Protein AF-A0A3B9YI12-F1 (afdb_monomer)

Radius of gyration: 10.72 Å; Cα contacts (8 Å, |Δi|>4): 70; chains: 1; bounding box: 21×20×29 Å

pLDDT: mean 92.6, std 5.22, range [74.69, 96.75]

Sequence (52 aa):
MPRILIIEDDPVIVASVRKAFSLERTFELVHLDRPDKALAVVLAEKPDLILL

Structure (mmCIF, N/CA/C/O backbone):
data_AF-A0A3B9YI12-F1
#
_entry.id   AF-A0A3B9YI12-F1
#
loop_
_atom_site.group_PDB
_atom_site.id
_atom_site.type_symbol
_atom_site.label_atom_id
_atom_site.label_alt_id
_atom_site.label_comp_id
_atom_site.label_asym_id
_atom_site.label_entity_id
_atom_site.label_seq_id
_atom_site.pdbx_PDB_ins_code
_atom_site.Cartn_x
_atom_site.Cartn_y
_atom_site.Cartn_z
_atom_site.occupancy
_atom_site.B_iso_or_equiv
_atom_site.auth_seq_id
_atom_site.auth_comp_id
_atom_site.auth_asym_id
_atom_site.auth_atom_id
_atom_site.pdbx_PDB_model_num
ATOM 1 N N . MET A 1 1 ? -10.295 -3.717 10.691 1.00 85.50 1 MET A N 1
ATOM 2 C CA . MET A 1 1 ? -9.564 -2.459 10.933 1.00 85.50 1 MET A CA 1
ATOM 3 C C . MET A 1 1 ? -9.464 -1.772 9.581 1.00 85.50 1 MET A C 1
ATOM 5 O O . MET A 1 1 ? -9.035 -2.472 8.671 1.00 85.50 1 MET A O 1
ATOM 9 N N . PRO A 1 2 ? -9.948 -0.526 9.407 1.00 92.50 2 PRO A N 1
ATOM 10 C CA . PRO A 1 2 ? -9.879 0.178 8.129 1.00 92.50 2 PRO A CA 1
ATOM 11 C C . PRO A 1 2 ? -8.476 0.137 7.527 1.00 92.50 2 PRO A C 1
ATOM 13 O O . PRO A 1 2 ? -7.497 0.325 8.247 1.00 92.50 2 PRO A O 1
ATOM 16 N N . ARG A 1 3 ? -8.374 -0.131 6.230 1.00 93.38 3 ARG A N 1
ATOM 17 C CA . ARG A 1 3 ? -7.116 -0.212 5.487 1.00 93.38 3 ARG A CA 1
ATOM 18 C C . ARG A 1 3 ? -6.957 1.014 4.612 1.00 93.38 3 ARG A C 1
ATOM 20 O O . ARG A 1 3 ? -7.780 1.275 3.738 1.00 93.38 3 ARG A O 1
ATOM 27 N N . ILE A 1 4 ? -5.868 1.737 4.834 1.00 94.44 4 ILE A N 1
ATOM 28 C CA . ILE A 1 4 ? -5.481 2.898 4.041 1.00 94.44 4 ILE A CA 1
ATOM 29 C C . ILE A 1 4 ? -4.305 2.484 3.163 1.00 94.44 4 ILE A C 1
ATOM 31 O O . ILE A 1 4 ? -3.260 2.079 3.677 1.00 94.44 4 ILE A O 1
ATOM 35 N N . LEU A 1 5 ? -4.478 2.578 1.847 1.00 95.81 5 LEU A N 1
ATOM 36 C CA . LEU A 1 5 ? -3.415 2.348 0.875 1.00 95.81 5 LEU A CA 1
ATOM 37 C C . LEU A 1 5 ? -2.835 3.689 0.422 1.00 95.81 5 LEU A C 1
ATOM 39 O O . LEU A 1 5 ? -3.563 4.532 -0.090 1.00 95.81 5 LEU A O 1
ATOM 43 N N . ILE A 1 6 ? -1.527 3.859 0.579 1.00 96.00 6 ILE A N 1
ATOM 44 C CA . ILE A 1 6 ? -0.761 4.990 0.051 1.00 96.00 6 ILE A CA 1
ATOM 45 C C . ILE A 1 6 ? -0.074 4.541 -1.233 1.00 96.00 6 ILE A C 1
ATOM 47 O O . ILE A 1 6 ? 0.639 3.536 -1.214 1.00 96.00 6 ILE A O 1
ATOM 51 N N . ILE A 1 7 ? -0.259 5.284 -2.317 1.00 96.19 7 ILE A N 1
ATOM 52 C CA . ILE A 1 7 ? 0.458 5.095 -3.576 1.00 96.19 7 ILE A CA 1
ATOM 53 C C . ILE A 1 7 ? 1.331 6.328 -3.775 1.00 96.19 7 ILE A C 1
ATOM 55 O O . ILE A 1 7 ? 0.814 7.384 -4.091 1.00 96.19 7 ILE A O 1
ATOM 59 N N . GLU A 1 8 ? 2.630 6.197 -3.534 1.00 96.12 8 GLU A N 1
ATOM 60 C CA . GLU A 1 8 ? 3.571 7.325 -3.537 1.00 96.12 8 GLU A CA 1
ATOM 61 C C . GLU A 1 8 ? 4.987 6.784 -3.749 1.00 96.12 8 GLU A C 1
ATOM 63 O O . GLU A 1 8 ? 5.383 5.829 -3.070 1.00 96.12 8 GLU A O 1
ATOM 68 N N . ASP A 1 9 ? 5.737 7.354 -4.691 1.00 95.19 9 ASP A N 1
ATOM 69 C CA . ASP A 1 9 ? 7.109 6.943 -5.000 1.00 95.19 9 ASP A CA 1
ATOM 70 C C . ASP A 1 9 ? 8.161 7.763 -4.235 1.00 95.19 9 ASP A C 1
ATOM 72 O O . ASP A 1 9 ? 9.284 7.282 -4.051 1.00 95.19 9 ASP A O 1
ATOM 76 N N . ASP A 1 10 ? 7.802 8.934 -3.695 1.00 95.50 10 ASP A N 1
ATOM 77 C CA . ASP A 1 10 ? 8.675 9.725 -2.829 1.00 95.50 10 ASP A CA 1
ATOM 78 C C . ASP A 1 10 ? 8.692 9.187 -1.375 1.00 95.50 10 ASP A C 1
ATOM 80 O O . ASP A 1 10 ? 7.726 9.340 -0.610 1.00 95.50 10 ASP A O 1
ATOM 84 N N . PRO A 1 11 ? 9.821 8.616 -0.904 1.00 94.00 11 PRO A N 1
ATOM 85 C CA . PRO A 1 11 ? 9.922 8.071 0.448 1.00 94.00 11 PRO A CA 1
ATOM 86 C C . PRO A 1 11 ? 9.772 9.129 1.556 1.00 94.00 11 PRO A C 1
ATOM 88 O O . PRO A 1 11 ? 9.409 8.784 2.686 1.00 94.00 11 PRO A O 1
ATOM 91 N N . VAL A 1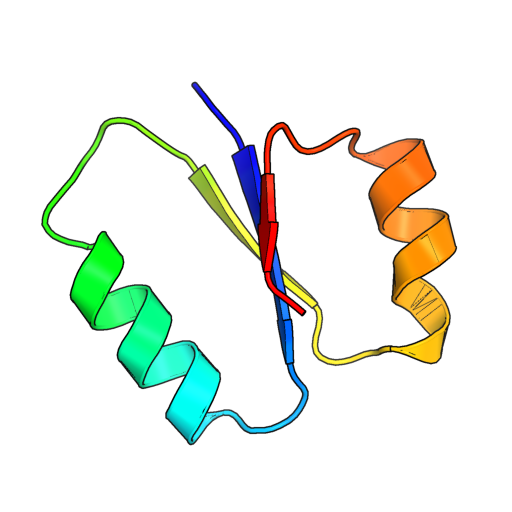 12 ? 10.037 10.409 1.274 1.00 96.06 12 VAL A N 1
ATOM 92 C CA . VAL A 1 12 ? 9.895 11.514 2.236 1.00 96.06 12 VAL A CA 1
ATOM 93 C C . VAL A 1 12 ? 8.420 11.810 2.501 1.00 96.06 12 VAL A C 1
ATOM 95 O O . VAL A 1 12 ? 8.025 12.005 3.661 1.00 96.06 12 VAL A O 1
ATOM 98 N N . ILE A 1 13 ? 7.591 11.793 1.455 1.00 94.25 13 ILE A N 1
ATOM 99 C CA . ILE A 1 13 ? 6.140 11.965 1.579 1.00 94.25 13 ILE A CA 1
ATOM 100 C C . ILE A 1 13 ? 5.555 10.781 2.353 1.00 94.25 13 ILE A C 1
ATOM 102 O O . ILE A 1 13 ? 4.867 10.983 3.358 1.0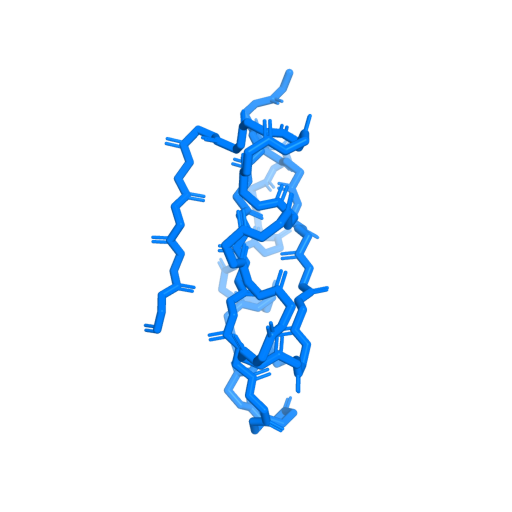0 94.25 13 ILE A O 1
ATOM 106 N N . VAL A 1 14 ? 5.926 9.549 1.989 1.00 94.44 14 VAL A N 1
ATOM 107 C CA . VAL A 1 14 ? 5.492 8.323 2.685 1.00 94.44 14 VAL A CA 1
ATOM 108 C C . VAL A 1 14 ? 5.821 8.373 4.176 1.00 94.44 14 VAL A C 1
ATOM 110 O O . VAL A 1 14 ? 4.968 8.068 5.013 1.00 94.44 14 VAL A O 1
ATOM 113 N N . ALA A 1 15 ? 7.044 8.772 4.538 1.00 94.06 15 ALA A N 1
ATOM 114 C CA . ALA A 1 15 ? 7.458 8.890 5.934 1.00 94.06 15 ALA A CA 1
ATOM 115 C C . ALA A 1 15 ? 6.638 9.948 6.692 1.00 94.06 15 ALA A C 1
ATOM 117 O O . ALA A 1 15 ? 6.250 9.727 7.844 1.00 94.06 15 ALA A O 1
ATOM 118 N N . SER A 1 16 ? 6.338 11.073 6.041 1.00 93.75 16 SER A N 1
ATOM 119 C CA . SER A 1 16 ? 5.542 12.161 6.615 1.00 93.75 16 SER A CA 1
ATOM 120 C C . SER A 1 16 ? 4.096 11.731 6.868 1.00 93.75 16 SER A C 1
ATOM 122 O O . SER A 1 16 ? 3.582 11.937 7.970 1.00 93.75 16 SER A O 1
ATOM 124 N N . VAL A 1 17 ? 3.467 11.049 5.905 1.00 92.25 17 VAL A N 1
ATOM 125 C CA . VAL A 1 17 ? 2.116 10.490 6.059 1.00 92.25 17 VAL A CA 1
ATOM 126 C C . VAL A 1 17 ? 2.106 9.417 7.146 1.00 92.25 17 VAL A C 1
ATOM 128 O O . VAL A 1 17 ? 1.300 9.487 8.070 1.00 92.25 17 VAL A O 1
ATOM 131 N N . ARG A 1 18 ? 3.056 8.473 7.132 1.00 91.75 18 ARG A N 1
ATOM 132 C CA . ARG A 1 18 ? 3.181 7.456 8.192 1.00 91.75 18 ARG A CA 1
ATOM 133 C C . ARG A 1 18 ? 3.284 8.077 9.581 1.00 91.75 18 ARG A C 1
ATOM 135 O O . ARG A 1 18 ? 2.659 7.580 10.512 1.00 91.75 18 ARG A O 1
ATOM 142 N N . LYS A 1 19 ? 4.044 9.165 9.726 1.00 91.81 19 LYS A N 1
ATOM 143 C CA . LYS A 1 19 ? 4.183 9.889 10.994 1.00 91.81 19 LYS A CA 1
ATOM 144 C C . LYS A 1 19 ? 2.896 10.603 11.410 1.00 91.81 19 LYS A C 1
ATOM 146 O O . LYS A 1 19 ? 2.575 10.588 12.591 1.00 91.81 19 LYS A O 1
ATOM 151 N N . ALA A 1 20 ? 2.172 11.218 10.478 1.00 89.56 20 ALA A N 1
ATOM 152 C CA . ALA A 1 20 ? 0.899 11.874 10.780 1.00 89.56 20 ALA A CA 1
ATOM 153 C C . ALA A 1 20 ? -0.162 10.868 11.258 1.00 89.56 20 ALA A C 1
ATOM 155 O O . ALA A 1 20 ? -0.940 11.160 12.160 1.00 89.56 20 ALA A O 1
ATOM 156 N N . PHE A 1 21 ? -0.141 9.663 10.690 1.00 86.56 21 PHE A N 1
ATOM 157 C CA . PHE A 1 21 ? -1.097 8.599 10.977 1.00 86.56 21 PHE A CA 1
ATOM 158 C C . PHE A 1 21 ? -0.660 7.690 12.154 1.00 86.56 21 PHE A C 1
ATOM 160 O O . PHE A 1 21 ? -1.483 7.001 12.743 1.00 86.56 21 PHE A O 1
ATOM 167 N N . SER A 1 22 ? 0.604 7.704 12.590 1.00 80.62 22 SER A N 1
ATOM 168 C CA . SER A 1 22 ? 1.093 6.806 13.660 1.00 80.62 22 SER A CA 1
ATOM 169 C C . SER A 1 22 ? 0.489 7.055 15.049 1.00 80.62 22 SER A C 1
ATOM 171 O O . SER A 1 22 ? 0.616 6.206 15.934 1.00 80.62 22 SER A O 1
ATOM 173 N N . LEU A 1 23 ? -0.161 8.204 15.248 1.00 74.88 23 LEU A N 1
ATOM 174 C CA . LEU A 1 23 ? -0.829 8.565 16.500 1.00 74.88 23 LEU A CA 1
ATOM 175 C C . LEU A 1 23 ? -2.166 7.832 16.692 1.00 74.88 23 LEU A C 1
ATOM 177 O O . LEU A 1 23 ? -2.666 7.757 17.812 1.00 74.88 23 LEU A O 1
ATOM 181 N N . GLU A 1 24 ? -2.704 7.238 15.629 1.00 76.88 24 GLU A N 1
ATOM 182 C CA . GLU A 1 24 ? -3.999 6.567 15.608 1.00 76.88 24 GLU A CA 1
ATOM 183 C C . GLU A 1 24 ? -3.800 5.055 15.407 1.00 76.88 24 GLU A C 1
ATOM 185 O O . GLU A 1 24 ? -3.223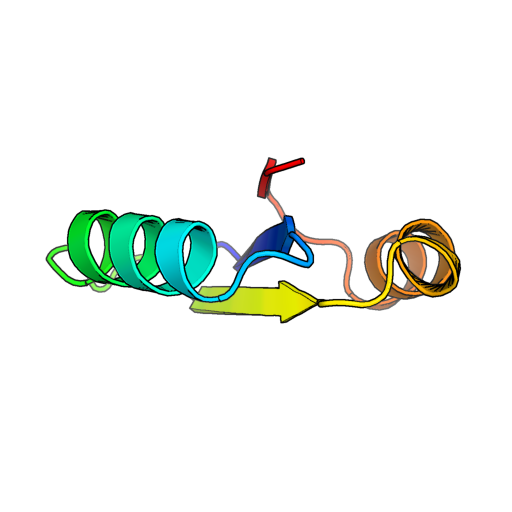 4.607 14.420 1.00 76.88 24 GLU A O 1
ATOM 190 N N . ARG A 1 25 ? -4.284 4.224 16.343 1.00 74.69 25 ARG A N 1
ATOM 191 C CA . ARG A 1 25 ? -4.203 2.744 16.245 1.00 74.69 25 ARG A CA 1
ATOM 192 C C . ARG A 1 25 ? -5.422 2.110 15.572 1.00 74.69 25 ARG A C 1
A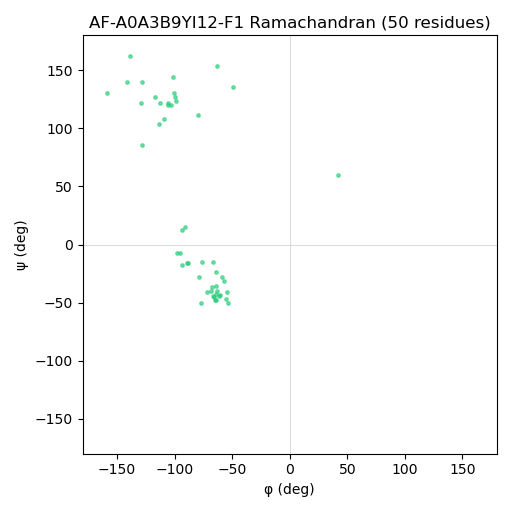TOM 194 O O . ARG A 1 25 ? -5.671 0.917 15.726 1.00 74.69 25 ARG A O 1
ATOM 201 N N . THR A 1 26 ? -6.227 2.916 14.896 1.00 89.94 26 THR A N 1
ATOM 202 C CA . THR A 1 26 ? -7.559 2.526 14.428 1.00 89.94 26 THR A CA 1
ATOM 203 C C . THR A 1 26 ? -7.572 2.023 12.990 1.00 89.94 26 THR A C 1
ATOM 205 O O . THR A 1 26 ? -8.595 1.494 12.570 1.00 89.94 26 THR A O 1
ATOM 208 N N . PHE A 1 27 ? -6.464 2.116 12.252 1.00 90.94 27 PHE A N 1
ATOM 209 C CA . PHE A 1 27 ? -6.350 1.670 10.861 1.00 90.94 27 PHE A CA 1
ATOM 210 C C . PHE A 1 27 ? -5.012 0.969 10.584 1.00 90.94 27 PHE A C 1
ATOM 212 O O . PHE A 1 27 ? -4.041 1.092 11.330 1.00 90.94 27 PHE A O 1
ATOM 219 N N . GLU A 1 28 ? -4.968 0.224 9.484 1.00 91.31 28 GLU A N 1
ATOM 220 C CA . GLU A 1 28 ? -3.766 -0.381 8.914 1.00 91.31 28 GLU A CA 1
ATOM 221 C C . GLU A 1 28 ? -3.280 0.484 7.745 1.00 91.31 28 GLU A C 1
ATOM 223 O O . GLU A 1 28 ? -4.066 0.831 6.864 1.00 91.31 28 GLU A O 1
ATOM 228 N N . LEU A 1 29 ? -1.990 0.828 7.731 1.00 92.25 29 LEU A N 1
ATOM 229 C CA . LEU A 1 29 ? -1.398 1.681 6.699 1.00 92.25 29 LEU A CA 1
ATOM 230 C C . LEU A 1 29 ? -0.472 0.874 5.777 1.00 92.25 29 LEU A C 1
ATOM 232 O O . LEU A 1 29 ? 0.647 0.504 6.159 1.00 92.25 29 LEU A O 1
ATOM 236 N N . VAL A 1 30 ? -0.927 0.651 4.547 1.00 93.56 30 VAL A N 1
ATOM 237 C CA . VAL A 1 30 ? -0.206 -0.060 3.483 1.00 93.56 30 VAL A CA 1
ATOM 238 C C . VAL A 1 30 ? 0.382 0.963 2.511 1.00 93.56 30 VAL A C 1
ATOM 240 O O . VAL A 1 30 ? -0.216 2.005 2.265 1.00 93.56 30 VAL A O 1
ATOM 243 N N . HIS A 1 31 ? 1.564 0.691 1.963 1.00 95.31 31 HIS A N 1
ATOM 244 C CA . HIS A 1 31 ? 2.232 1.569 0.998 1.00 95.31 31 HIS A CA 1
ATOM 245 C C . HIS A 1 31 ? 2.640 0.778 -0.242 1.00 95.31 31 HIS A C 1
ATOM 247 O O . HIS A 1 31 ? 3.091 -0.361 -0.127 1.00 95.31 31 HIS A O 1
ATOM 253 N N . LEU A 1 32 ? 2.469 1.403 -1.403 1.00 96.50 32 LEU A N 1
ATOM 254 C CA . LEU A 1 32 ? 2.906 0.942 -2.707 1.00 96.50 32 LEU A CA 1
ATOM 255 C C . LEU A 1 32 ? 3.694 2.069 -3.395 1.00 96.50 32 LEU A C 1
ATOM 257 O O . LEU A 1 32 ? 3.159 3.142 -3.640 1.00 96.50 32 LEU A O 1
ATOM 261 N N . ASP A 1 33 ? 4.942 1.802 -3.760 1.00 95.62 33 ASP A N 1
ATOM 262 C CA . ASP A 1 33 ? 5.866 2.722 -4.453 1.00 95.62 33 ASP A CA 1
ATOM 263 C C . ASP A 1 33 ? 5.841 2.567 -5.986 1.00 95.62 33 ASP A C 1
ATOM 265 O O . ASP A 1 33 ? 6.715 3.030 -6.715 1.00 95.62 33 ASP A O 1
ATOM 269 N N . ARG A 1 34 ? 4.842 1.838 -6.483 1.00 93.69 34 ARG A N 1
ATOM 270 C CA . ARG A 1 34 ? 4.751 1.325 -7.851 1.00 93.69 34 ARG A CA 1
ATOM 271 C C . ARG A 1 34 ? 3.398 1.708 -8.452 1.00 93.69 34 ARG A C 1
ATOM 273 O O . ARG A 1 34 ? 2.464 0.898 -8.390 1.00 93.69 34 ARG A O 1
ATOM 280 N N . PRO A 1 35 ? 3.260 2.913 -9.039 1.00 89.69 35 PRO A N 1
ATOM 281 C CA . PRO A 1 35 ? 2.000 3.366 -9.632 1.00 89.69 35 PRO A CA 1
ATOM 282 C C . PRO A 1 35 ? 1.475 2.418 -10.719 1.00 89.69 35 PRO A C 1
ATOM 284 O O . PRO A 1 35 ? 0.270 2.213 -10.838 1.00 89.69 35 PRO A O 1
ATOM 287 N N . ASP A 1 36 ? 2.376 1.748 -11.449 1.00 94.75 36 ASP A N 1
ATOM 288 C CA . ASP A 1 36 ? 2.056 0.723 -12.455 1.00 94.75 36 ASP A CA 1
ATOM 289 C C . ASP A 1 36 ? 1.263 -0.464 -11.882 1.00 94.75 36 ASP A C 1
ATOM 291 O O . ASP A 1 36 ? 0.490 -1.109 -12.590 1.00 94.75 36 ASP A O 1
ATOM 295 N N . LYS A 1 37 ? 1.434 -0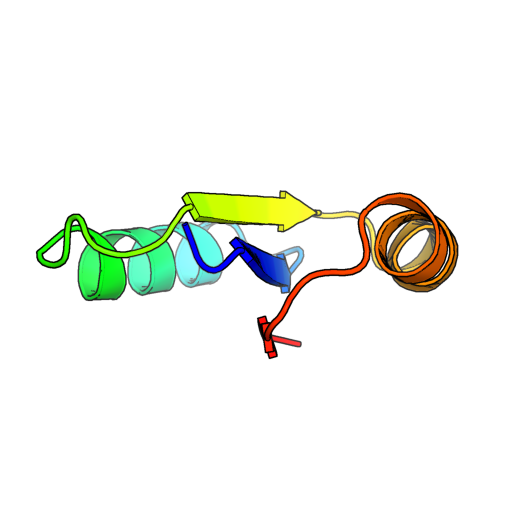.749 -10.588 1.00 94.81 37 LYS A N 1
ATOM 296 C CA . LYS A 1 37 ? 0.765 -1.845 -9.879 1.00 94.81 37 LYS A CA 1
ATOM 297 C C . LYS A 1 37 ? -0.463 -1.402 -9.089 1.00 94.81 37 LYS A C 1
ATOM 299 O O . LYS A 1 37 ? -1.185 -2.266 -8.591 1.00 94.81 37 LYS A O 1
ATOM 304 N N . ALA A 1 38 ? -0.720 -0.097 -8.986 1.00 94.62 38 ALA A N 1
ATOM 305 C CA . ALA A 1 38 ? -1.755 0.466 -8.122 1.00 94.62 38 ALA A CA 1
ATOM 306 C C 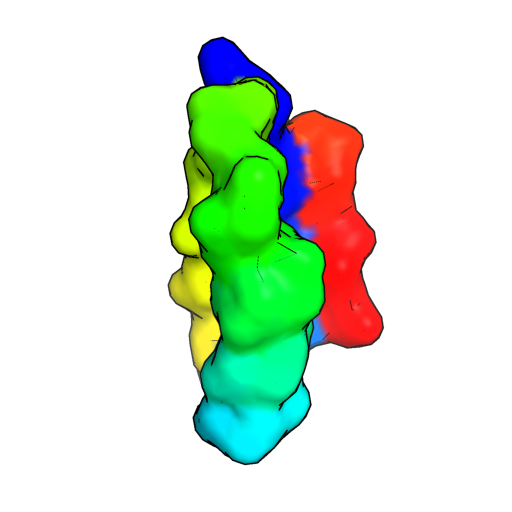. ALA A 1 38 ? -3.130 -0.157 -8.361 1.00 94.62 38 ALA A C 1
ATOM 308 O O . ALA A 1 38 ? -3.760 -0.645 -7.427 1.00 94.62 38 ALA A O 1
ATOM 309 N N . LEU A 1 39 ? -3.565 -0.215 -9.622 1.00 95.75 39 LEU A N 1
ATOM 310 C CA . LEU A 1 39 ? -4.885 -0.737 -9.964 1.00 95.75 39 LEU A CA 1
ATOM 311 C C . LEU A 1 39 ? -5.051 -2.208 -9.556 1.00 95.75 39 LEU 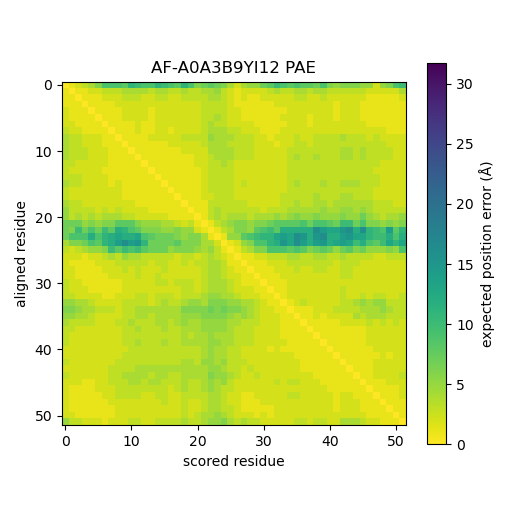A C 1
ATOM 313 O O . LEU A 1 39 ? -6.070 -2.577 -8.977 1.00 95.75 39 LEU A O 1
ATOM 317 N N . ALA A 1 40 ? -4.043 -3.044 -9.817 1.00 96.44 40 ALA A N 1
ATOM 318 C CA . ALA A 1 40 ? -4.086 -4.459 -9.455 1.00 96.44 40 ALA A CA 1
ATOM 319 C C . ALA A 1 40 ? -4.156 -4.649 -7.931 1.00 96.44 40 ALA A C 1
ATOM 321 O O . ALA A 1 40 ? -4.949 -5.457 -7.448 1.00 96.44 40 ALA A O 1
ATOM 322 N N . VAL A 1 41 ? -3.374 -3.869 -7.178 1.00 95.44 41 VAL A N 1
ATOM 323 C CA . VAL A 1 41 ? -3.359 -3.907 -5.709 1.00 95.44 41 VAL A CA 1
ATOM 324 C C . VAL A 1 41 ? -4.689 -3.423 -5.131 1.00 95.44 41 VAL A C 1
ATOM 326 O O . VAL A 1 41 ? -5.237 -4.083 -4.257 1.00 95.44 41 VAL A O 1
ATOM 329 N N . VAL A 1 42 ? -5.262 -2.332 -5.644 1.00 96.25 42 VAL A N 1
ATOM 330 C CA . VAL A 1 42 ? -6.565 -1.813 -5.190 1.00 96.25 42 VAL A CA 1
ATOM 331 C C . VAL A 1 42 ? -7.678 -2.841 -5.396 1.00 96.25 42 VAL A C 1
ATOM 333 O O . VAL A 1 42 ? -8.496 -3.052 -4.502 1.00 96.25 42 VAL A O 1
ATOM 336 N N . LEU A 1 43 ? -7.700 -3.511 -6.551 1.00 96.56 43 LEU A N 1
ATOM 337 C CA . LEU A 1 43 ? -8.710 -4.527 -6.854 1.00 96.56 43 LEU A CA 1
ATOM 338 C C . LEU A 1 43 ? -8.573 -5.781 -5.977 1.00 96.56 43 LEU A C 1
ATOM 340 O O . LEU A 1 43 ? -9.588 -6.375 -5.606 1.00 96.56 43 LEU A O 1
ATOM 344 N N . ALA A 1 44 ? -7.340 -6.179 -5.654 1.00 95.56 44 ALA A N 1
ATOM 345 C CA . ALA A 1 44 ? -7.058 -7.352 -4.830 1.00 95.56 44 ALA A CA 1
ATOM 346 C C . ALA A 1 44 ? -7.298 -7.086 -3.336 1.00 95.56 44 ALA A C 1
ATOM 348 O O . ALA A 1 44 ? -8.006 -7.842 -2.674 1.00 95.56 44 ALA A O 1
ATOM 349 N N . GLU A 1 45 ? -6.733 -5.996 -2.821 1.00 93.88 45 GLU A N 1
ATOM 350 C CA . GLU A 1 45 ? -6.684 -5.688 -1.390 1.00 93.88 45 GLU A CA 1
ATOM 351 C C . GLU A 1 45 ? -7.909 -4.911 -0.898 1.00 93.88 45 GLU A C 1
ATOM 353 O O . GLU A 1 45 ? -8.121 -4.841 0.311 1.00 93.88 45 GLU A O 1
ATOM 358 N N . LYS A 1 46 ? -8.693 -4.319 -1.815 1.00 95.94 46 LYS A N 1
ATOM 359 C CA . LYS A 1 46 ? -9.922 -3.551 -1.542 1.00 95.94 46 LYS A CA 1
ATOM 360 C C . LYS A 1 46 ? -9.786 -2.620 -0.322 1.00 95.94 46 LYS A C 1
ATOM 362 O O . LYS A 1 46 ? -10.514 -2.800 0.655 1.00 95.94 46 LYS A O 1
ATOM 367 N N . PRO A 1 47 ? -8.839 -1.663 -0.343 1.00 96.75 47 PRO A N 1
ATOM 368 C CA . PRO A 1 47 ? -8.659 -0.731 0.765 1.00 96.75 47 PRO A CA 1
ATOM 369 C C . PRO A 1 47 ? -9.902 0.150 0.955 1.00 96.75 47 PRO A C 1
ATOM 371 O O . PRO A 1 47 ? -10.628 0.430 0.002 1.00 96.75 47 PRO A O 1
ATOM 374 N N . ASP A 1 48 ? -10.112 0.626 2.180 1.00 96.62 48 ASP A N 1
ATOM 375 C CA . ASP A 1 48 ? -11.228 1.510 2.534 1.00 96.62 48 ASP A CA 1
ATOM 376 C C . ASP A 1 48 ? -10.969 2.967 2.112 1.00 96.62 48 ASP A C 1
ATOM 378 O O . ASP A 1 48 ? -11.903 3.724 1.848 1.00 96.62 48 ASP A O 1
ATOM 382 N N . LEU A 1 49 ? -9.693 3.361 2.044 1.00 95.31 49 LEU A N 1
ATOM 383 C CA . LEU A 1 49 ? -9.239 4.673 1.586 1.00 95.31 49 LEU A CA 1
ATOM 384 C C . LEU A 1 49 ? -7.955 4.525 0.770 1.00 95.31 49 LEU A C 1
ATOM 386 O O . LEU A 1 49 ? -7.056 3.765 1.134 1.00 95.31 49 LEU A O 1
ATOM 390 N N . ILE A 1 50 ? -7.858 5.294 -0.311 1.00 95.62 50 ILE A N 1
ATOM 391 C CA . ILE A 1 50 ? -6.661 5.384 -1.143 1.00 95.62 50 ILE A CA 1
ATOM 392 C C . ILE A 1 50 ? -6.147 6.819 -1.079 1.00 95.62 50 ILE A C 1
ATOM 394 O O . ILE A 1 50 ? -6.905 7.757 -1.324 1.00 95.62 50 ILE A O 1
ATOM 398 N N . LEU A 1 51 ? -4.867 6.969 -0.747 1.00 94.19 51 LEU A N 1
ATOM 399 C CA . LEU A 1 51 ? -4.114 8.212 -0.864 1.00 94.19 51 LEU A CA 1
ATOM 400 C C . LEU A 1 51 ? -3.221 8.088 -2.101 1.00 94.19 51 LEU A C 1
ATOM 402 O O . LEU A 1 51 ? -2.428 7.147 -2.182 1.00 94.19 51 LEU A O 1
ATOM 406 N N . LEU A 1 52 ? -3.419 8.991 -3.059 1.00 91.69 52 LEU A N 1
ATOM 407 C CA . LEU A 1 52 ? -2.645 9.112 -4.295 1.00 91.69 52 LEU A CA 1
ATOM 408 C C . LEU A 1 52 ? -1.719 10.320 -4.209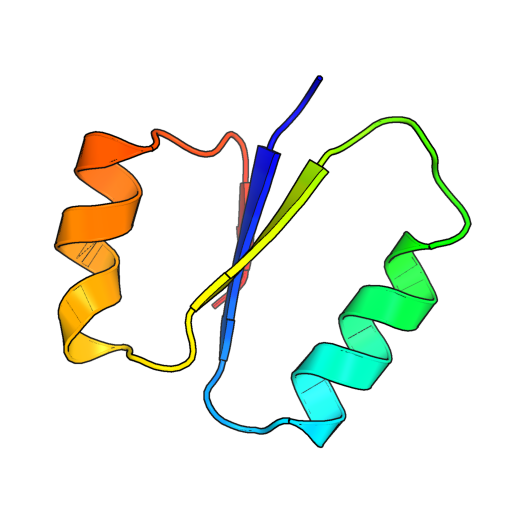 1.00 91.69 52 LEU A C 1
ATOM 410 O O . LEU A 1 52 ? -2.169 11.329 -3.614 1.00 91.69 52 LEU A O 1
#

Mean predicted aligned error: 2.95 Å

Solvent-accessible surface area (backbone atoms only — not comparable to full-atom values): 3154 Å² total; per-residue (Å²): 116,53,33,37,35,36,48,55,72,54,67,68,58,54,51,51,52,51,59,71,49,65,83,52,92,68,54,45,84,46,78,41,67,44,77,93,47,43,68,63,49,47,71,72,67,58,54,78,41,78,46,115

Secondary structure (DSSP, 8-state):
--EEEEE-S-HHHHHHHHHHHTT--SSEEEEE--GGGHHHHHHHH--SEEE-

Nearest PDB structures (foldseek):
  3i5a-assembly1_A  TM=8.654E-01  e=4.277E-02  Pseudomonas syringae pv. tomato str. DC3000
  2nt4-assembly1_A  TM=8.966E-01  e=6.461E-02  Myxococcus xanthus
  3bre-assembly1_B  TM=8.918E-01  e=7.414E-02  Pseudomonas aeruginosa PAO1
  6zj2-assembly2_C  TM=7.381E-01  e=2.737E-01  Salmonella enterica subsp. enterica serovar Typhimurium str. LT2
  6eo3-assembly1_B  TM=6.844E-01  e=3.860E-01  Salmonella enterica subsp. enterica serovar Typhimurium

Foldseek 3Di:
DAEEE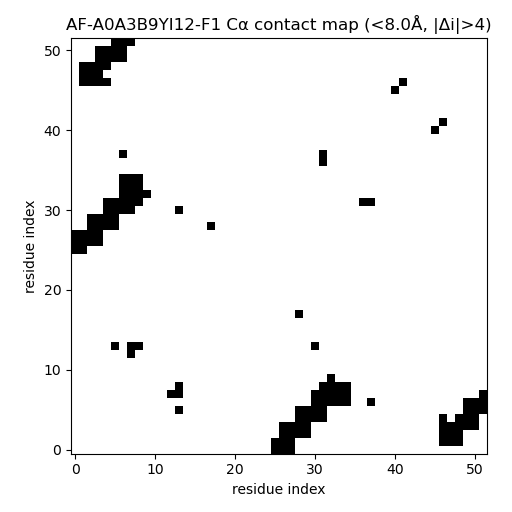EAAQDVVVVVVVCVVCVVDPPYHYHYDNCPVCVVVCCVVVVGPYYHD